Protein AF-A0A383CD16-F1 (afdb_monomer_lite)

Organism: NCBI:txid408172

pLDDT: mean 84.72, std 13.39, range [45.06, 94.94]

Secondary structure (DSSP, 8-state):
----PEEEEEETTTSHHHHHHHHHHHTSTTEEEEEEESS---S--TTTEEEEE--TT-GGGTTT-

Structure (mmCIF, N/CA/C/O backbone):
data_AF-A0A383CD16-F1
#
_entry.id   AF-A0A383CD16-F1
#
loop_
_atom_site.group_PDB
_atom_site.id
_atom_site.type_symbol
_atom_site.label_atom_id
_atom_site.label_alt_id
_atom_site.label_comp_id
_atom_site.label_asym_id
_atom_site.label_entity_id
_atom_site.label_seq_id
_atom_site.pdbx_PDB_ins_code
_atom_site.Cartn_x
_atom_site.Cartn_y
_atom_site.Cartn_z
_atom_site.occupancy
_atom_site.B_iso_or_equiv
_atom_site.auth_seq_id
_atom_site.auth_comp_id
_atom_site.auth_asym_id
_atom_site.auth_atom_id
_atom_site.pdbx_PDB_model_num
ATOM 1 N N . MET A 1 1 ? -22.705 -8.313 14.962 1.00 45.06 1 MET A N 1
ATOM 2 C CA . MET A 1 1 ? -21.639 -7.323 14.702 1.00 45.06 1 MET A CA 1
ATOM 3 C C . MET A 1 1 ? -21.217 -7.535 13.261 1.00 45.06 1 MET A C 1
ATOM 5 O O . MET A 1 1 ? -21.137 -8.686 12.864 1.00 45.06 1 MET A O 1
ATOM 9 N N . ASN A 1 2 ? -21.091 -6.484 12.448 1.00 55.06 2 ASN A N 1
ATOM 10 C CA . ASN A 1 2 ? -20.579 -6.651 11.086 1.00 55.06 2 ASN A CA 1
ATOM 11 C C . ASN A 1 2 ? -19.082 -6.951 11.202 1.00 55.06 2 ASN A C 1
ATOM 13 O O . ASN A 1 2 ? -18.307 -6.043 11.473 1.00 55.06 2 ASN A O 1
ATOM 17 N N . ASP A 1 3 ? -18.675 -8.201 10.990 1.00 68.75 3 ASP A N 1
ATOM 18 C CA . ASP A 1 3 ? -17.263 -8.624 10.958 1.00 68.75 3 ASP A CA 1
ATOM 19 C C . ASP A 1 3 ? -16.517 -8.132 9.697 1.00 68.75 3 ASP A C 1
ATOM 21 O O . ASP A 1 3 ? -15.461 -8.641 9.320 1.00 68.75 3 ASP A O 1
ATOM 25 N N . GLN A 1 4 ? -17.082 -7.152 8.991 1.00 81.06 4 GLN A N 1
ATOM 26 C CA . GLN A 1 4 ? -16.594 -6.685 7.706 1.00 81.06 4 GLN A CA 1
ATOM 27 C C . GLN A 1 4 ? -15.647 -5.502 7.919 1.00 81.06 4 GLN A C 1
ATOM 29 O O . GLN A 1 4 ? -16.082 -4.375 8.146 1.00 81.06 4 GLN A O 1
ATOM 34 N N . LYS A 1 5 ? -14.341 -5.773 7.855 1.00 85.88 5 LYS A N 1
ATOM 35 C CA . LYS A 1 5 ? -13.299 -4.741 7.919 1.00 85.88 5 LYS A CA 1
ATOM 36 C C . LYS A 1 5 ? -13.237 -3.933 6.624 1.00 85.88 5 LYS A C 1
ATOM 38 O O . LYS A 1 5 ? -13.363 -4.488 5.529 1.00 85.88 5 LYS A O 1
ATOM 43 N N . ASN A 1 6 ? -12.965 -2.640 6.746 1.00 92.69 6 ASN A N 1
ATOM 44 C CA . ASN A 1 6 ? -12.616 -1.784 5.620 1.00 92.69 6 ASN A CA 1
ATOM 45 C C . ASN A 1 6 ? -11.233 -2.180 5.092 1.00 92.69 6 ASN A C 1
ATOM 47 O O . ASN A 1 6 ? -10.309 -2.415 5.868 1.00 92.69 6 ASN A O 1
ATOM 51 N N . LYS A 1 7 ? -11.073 -2.258 3.771 1.00 92.94 7 LYS A N 1
ATOM 52 C CA . LYS A 1 7 ? -9.789 -2.600 3.148 1.00 92.94 7 LYS A CA 1
ATOM 53 C C . LYS A 1 7 ? -9.107 -1.350 2.618 1.00 92.94 7 LYS A C 1
ATOM 55 O O . LYS A 1 7 ? -9.762 -0.504 2.012 1.00 92.94 7 LYS A O 1
ATOM 60 N N . VAL A 1 8 ? -7.796 -1.263 2.808 1.00 94.94 8 VAL A N 1
ATOM 61 C CA . VAL A 1 8 ? -6.969 -0.179 2.270 1.00 94.94 8 VAL A CA 1
ATOM 62 C C . VAL A 1 8 ? -5.700 -0.739 1.643 1.00 94.94 8 VAL A C 1
ATOM 64 O O . VAL A 1 8 ? -5.074 -1.650 2.184 1.00 94.94 8 VAL A O 1
ATOM 67 N N . LEU A 1 9 ? -5.331 -0.167 0.500 1.00 94.19 9 LEU A N 1
ATOM 68 C CA . LEU A 1 9 ? -4.115 -0.480 -0.233 1.00 94.19 9 LEU A CA 1
ATOM 69 C C . LEU A 1 9 ? -3.174 0.727 -0.192 1.00 94.19 9 LEU A C 1
ATOM 71 O O . LEU A 1 9 ? -3.567 1.829 -0.575 1.00 94.19 9 LEU A O 1
ATOM 75 N N . ILE A 1 10 ? -1.935 0.525 0.253 1.00 94.81 10 ILE A N 1
ATOM 76 C CA . ILE A 1 10 ? -0.941 1.592 0.410 1.00 94.81 10 ILE A CA 1
ATOM 77 C C . ILE A 1 10 ? 0.215 1.347 -0.554 1.00 94.81 10 ILE A C 1
ATOM 79 O O . ILE A 1 10 ? 1.032 0.448 -0.362 1.00 94.81 10 ILE A O 1
ATOM 83 N N . ALA A 1 11 ? 0.312 2.179 -1.587 1.00 93.88 11 ALA A N 1
ATOM 84 C CA . ALA A 1 11 ? 1.470 2.208 -2.468 1.00 93.88 11 ALA A CA 1
ATOM 85 C C . ALA A 1 11 ? 2.704 2.785 -1.754 1.00 93.88 11 ALA A C 1
ATOM 87 O O . ALA A 1 11 ? 2.603 3.756 -1.004 1.00 93.88 11 ALA A O 1
ATOM 88 N N . GLY A 1 12 ? 3.884 2.208 -1.999 1.00 93.25 12 GLY A N 1
ATOM 89 C CA . GLY A 1 12 ? 5.127 2.678 -1.380 1.00 93.25 12 GLY A CA 1
ATOM 90 C C . GLY A 1 12 ? 5.166 2.455 0.135 1.00 93.25 12 GLY A C 1
ATOM 91 O O . GLY A 1 12 ? 5.766 3.251 0.857 1.00 93.25 12 GLY A O 1
ATOM 92 N N . ALA A 1 13 ? 4.545 1.376 0.619 1.00 93.50 13 ALA A N 1
ATOM 93 C CA . ALA A 1 13 ? 4.388 1.068 2.041 1.00 93.50 13 ALA A CA 1
ATOM 94 C C . ALA A 1 13 ? 5.721 0.866 2.787 1.00 93.50 13 ALA A C 1
ATOM 96 O O . ALA A 1 13 ? 5.780 1.029 4.000 1.00 93.50 13 ALA A O 1
ATOM 97 N N . SER A 1 14 ? 6.812 0.569 2.074 1.00 91.19 14 SER A N 1
ATOM 98 C CA . SER A 1 14 ? 8.164 0.497 2.648 1.00 91.19 14 SER A CA 1
ATOM 99 C C . SER A 1 14 ? 8.896 1.848 2.703 1.00 91.19 14 SER A C 1
ATOM 101 O O . SER A 1 14 ? 10.028 1.911 3.177 1.00 91.19 14 SER A O 1
ATOM 103 N N . GLY A 1 15 ? 8.315 2.917 2.151 1.00 91.75 15 GLY A N 1
ATOM 104 C CA . GLY A 1 15 ? 8.878 4.267 2.174 1.00 91.75 15 GLY A CA 1
ATOM 105 C C . GLY A 1 15 ? 8.596 4.998 3.488 1.00 91.75 15 GLY A C 1
ATOM 106 O O . GLY A 1 15 ? 7.817 4.533 4.317 1.00 91.75 15 GLY A O 1
ATOM 107 N N . ILE A 1 16 ? 9.193 6.184 3.657 1.00 91.75 16 ILE A N 1
ATOM 108 C CA . ILE A 1 16 ? 9.058 6.989 4.885 1.00 91.75 16 ILE A CA 1
ATOM 109 C C . ILE A 1 16 ? 7.578 7.243 5.193 1.00 91.75 16 ILE A C 1
ATOM 111 O O . ILE A 1 16 ? 7.084 6.809 6.223 1.00 91.75 16 ILE A O 1
ATOM 115 N N . SER A 1 17 ? 6.835 7.863 4.274 1.00 94.38 17 SER A N 1
ATOM 116 C CA . SER A 1 17 ? 5.414 8.154 4.503 1.00 94.38 17 SER A CA 1
ATOM 117 C C . SER A 1 17 ? 4.550 6.892 4.550 1.00 94.38 17 SER A C 1
ATOM 119 O O . SER A 1 17 ? 3.693 6.764 5.420 1.00 94.38 17 SER A O 1
ATOM 121 N N . GLY A 1 18 ? 4.781 5.948 3.632 1.00 93.62 18 GLY A N 1
ATOM 122 C CA . GLY A 1 18 ? 3.963 4.741 3.519 1.00 93.62 18 GLY A CA 1
ATOM 123 C C . GLY A 1 18 ? 4.035 3.852 4.759 1.00 93.62 18 GLY A C 1
ATOM 124 O O . GLY A 1 18 ? 3.010 3.325 5.183 1.00 93.62 18 GLY A O 1
ATOM 125 N N . SER A 1 19 ? 5.210 3.736 5.380 1.00 92.31 19 SER A N 1
ATOM 126 C CA . SER A 1 19 ? 5.398 2.905 6.576 1.00 92.31 19 SER A CA 1
ATOM 127 C C . SER A 1 19 ? 4.657 3.454 7.795 1.00 92.31 19 SER A C 1
ATOM 129 O O . SER A 1 19 ? 4.001 2.682 8.492 1.00 92.31 19 SER A O 1
ATOM 131 N N . TYR A 1 20 ? 4.671 4.775 8.003 1.00 93.44 20 TYR A N 1
ATOM 132 C CA . TYR A 1 20 ? 3.892 5.420 9.065 1.00 93.44 20 TYR A CA 1
ATOM 133 C C . TYR A 1 20 ? 2.385 5.217 8.877 1.00 93.44 20 TYR A C 1
ATOM 135 O O . TYR A 1 20 ? 1.708 4.800 9.810 1.00 93.44 20 TYR A O 1
ATOM 143 N N . ILE A 1 21 ? 1.860 5.454 7.669 1.00 94.38 21 ILE A N 1
ATOM 144 C CA . ILE A 1 21 ? 0.421 5.287 7.387 1.00 94.38 21 ILE A CA 1
ATOM 145 C C . ILE A 1 21 ? -0.000 3.824 7.570 1.00 94.38 21 ILE A C 1
ATOM 147 O O . ILE A 1 21 ? -1.061 3.546 8.123 1.00 94.38 21 ILE A O 1
ATOM 151 N N . THR A 1 22 ? 0.843 2.889 7.129 1.00 93.38 22 THR A N 1
ATOM 152 C CA . THR A 1 22 ? 0.598 1.450 7.269 1.00 93.38 22 THR A CA 1
ATOM 153 C C . THR A 1 22 ? 0.493 1.046 8.738 1.00 93.38 22 THR A C 1
ATOM 155 O O . THR A 1 22 ? -0.467 0.382 9.117 1.00 93.38 22 THR A O 1
ATOM 158 N N . GLN A 1 23 ? 1.443 1.481 9.573 1.00 91.50 23 GLN A N 1
ATOM 159 C CA . GLN A 1 23 ? 1.445 1.186 11.010 1.00 91.50 23 GLN A CA 1
ATOM 160 C C . GLN A 1 23 ? 0.246 1.810 11.729 1.00 91.50 23 GLN A C 1
ATOM 162 O O . GLN A 1 23 ? -0.406 1.136 12.523 1.00 91.50 23 GLN A O 1
ATOM 167 N N . GLU A 1 24 ? -0.068 3.066 11.415 1.00 93.50 24 GLU A N 1
ATOM 168 C CA . GLU A 1 24 ? -1.208 3.779 11.990 1.00 93.50 24 GLU A CA 1
ATOM 169 C C . GLU A 1 24 ? -2.523 3.058 11.669 1.00 93.50 24 GLU A C 1
ATOM 171 O O . GLU A 1 24 ? -3.283 2.719 12.575 1.00 93.50 24 GLU A O 1
ATOM 176 N N . LEU A 1 25 ? -2.770 2.739 10.393 1.00 93.50 25 LEU A N 1
ATOM 177 C CA . LEU A 1 25 ? -4.016 2.087 9.989 1.00 93.50 25 LEU A CA 1
ATOM 178 C C . LEU A 1 25 ? -4.140 0.656 10.514 1.00 93.50 25 LEU A C 1
ATOM 180 O O . LEU A 1 25 ? -5.245 0.224 10.833 1.00 93.50 25 LEU A O 1
ATOM 184 N N . ALA A 1 26 ? -3.026 -0.063 10.648 1.00 91.44 26 ALA A N 1
ATOM 185 C CA . ALA A 1 26 ? -3.027 -1.420 11.183 1.00 91.44 26 ALA A CA 1
ATOM 186 C C . ALA A 1 26 ? -3.334 -1.472 12.691 1.00 91.44 26 ALA A C 1
ATOM 188 O O . ALA A 1 26 ? -3.754 -2.514 13.192 1.00 91.44 26 ALA A O 1
ATOM 189 N N . SER A 1 27 ? -3.173 -0.355 13.412 1.00 91.62 27 SER A N 1
ATOM 190 C CA . SER A 1 27 ? -3.539 -0.254 14.831 1.00 91.62 27 SER A CA 1
ATOM 191 C C . SER A 1 27 ? -5.056 -0.220 15.070 1.00 91.62 27 SER A C 1
ATOM 193 O O . SER A 1 27 ? -5.521 -0.519 16.171 1.00 91.62 27 SER A O 1
ATOM 195 N N . TYR A 1 28 ? -5.842 0.096 14.037 1.00 91.00 28 TYR A N 1
ATOM 196 C CA . TYR A 1 28 ? -7.297 0.147 14.105 1.00 91.00 28 TYR A CA 1
ATOM 197 C C . TYR A 1 28 ? -7.915 -1.203 13.720 1.00 91.00 28 TYR A C 1
ATOM 199 O O . TYR A 1 28 ? -7.691 -1.727 12.629 1.00 91.00 28 TYR A O 1
ATOM 207 N N . SER A 1 29 ? -8.777 -1.748 14.585 1.00 88.94 29 SER A N 1
ATOM 208 C CA . SER A 1 29 ? -9.438 -3.049 14.381 1.00 88.94 29 SER A CA 1
ATOM 209 C C . SER A 1 29 ? -10.295 -3.128 13.118 1.00 88.94 29 SER A C 1
ATO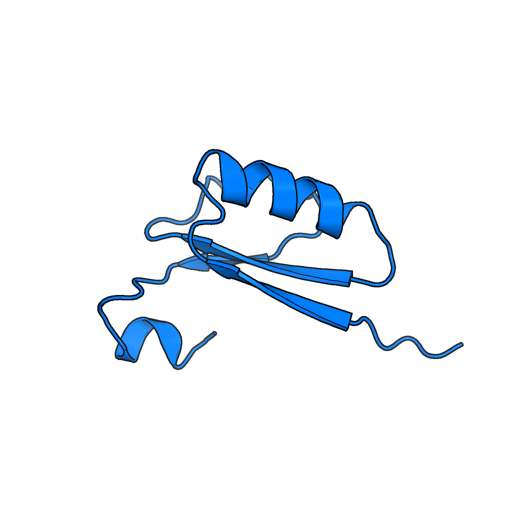M 211 O O . SER A 1 29 ? -10.480 -4.216 12.564 1.00 88.94 29 SER A O 1
ATOM 213 N N . ASP A 1 30 ? -10.797 -1.979 12.674 1.00 91.94 30 ASP A N 1
ATOM 214 C CA . ASP A 1 30 ? -11.772 -1.855 11.593 1.00 91.94 30 ASP A CA 1
ATOM 215 C C . ASP A 1 30 ? -11.122 -1.915 10.209 1.00 91.94 30 ASP A C 1
ATOM 217 O O . ASP A 1 30 ? -11.832 -1.988 9.205 1.00 91.94 30 ASP A O 1
ATOM 221 N N . TRP A 1 31 ? -9.786 -1.898 10.142 1.00 92.81 31 TRP A N 1
ATOM 222 C CA . TRP A 1 31 ? -9.032 -1.895 8.897 1.00 92.81 31 TRP A CA 1
ATOM 223 C C . TRP A 1 31 ? -8.312 -3.222 8.646 1.00 92.81 31 TRP A C 1
ATOM 225 O O . TRP A 1 31 ? -7.765 -3.868 9.540 1.00 92.81 31 TRP A O 1
ATOM 235 N N . GLN A 1 32 ? -8.304 -3.627 7.380 1.00 92.12 32 GLN A N 1
ATOM 236 C CA . GLN A 1 32 ? -7.382 -4.600 6.814 1.00 92.12 32 GLN A CA 1
ATOM 237 C C . GLN A 1 32 ? -6.423 -3.839 5.894 1.00 92.12 32 GLN A C 1
ATOM 239 O O . GLN A 1 32 ? -6.835 -3.319 4.853 1.00 92.12 32 GLN A O 1
ATOM 244 N N . VAL A 1 33 ? -5.153 -3.770 6.287 1.00 93.19 33 VAL A N 1
ATOM 245 C CA . VAL A 1 33 ? -4.132 -2.980 5.592 1.00 93.19 33 VAL A CA 1
ATOM 246 C C . VAL A 1 33 ? -3.295 -3.870 4.683 1.00 93.19 33 VAL A C 1
ATOM 248 O O . VAL A 1 33 ? -2.755 -4.890 5.121 1.00 93.19 33 VAL A O 1
ATOM 251 N N . ILE A 1 34 ? -3.179 -3.465 3.419 1.00 92.94 34 ILE A N 1
ATOM 252 C CA . ILE A 1 34 ? -2.348 -4.119 2.410 1.00 92.94 34 ILE A CA 1
ATOM 253 C C . ILE A 1 34 ? -1.291 -3.116 1.937 1.00 92.94 34 ILE A C 1
ATOM 255 O O . ILE A 1 34 ? -1.614 -2.074 1.367 1.00 92.94 34 ILE A O 1
ATOM 259 N N . GLY A 1 35 ? -0.019 -3.410 2.188 1.00 92.81 35 GLY A N 1
ATOM 260 C CA . GLY A 1 35 ? 1.110 -2.577 1.786 1.00 92.81 35 GLY A CA 1
ATOM 261 C C . GLY A 1 35 ? 1.763 -3.081 0.503 1.00 92.81 35 GLY A C 1
ATOM 262 O O . GLY A 1 35 ? 2.111 -4.255 0.407 1.00 92.81 35 GLY A O 1
ATOM 263 N N . LEU A 1 36 ? 1.992 -2.192 -0.465 1.00 93.38 36 LEU A N 1
ATOM 264 C CA . LEU A 1 36 ? 2.749 -2.491 -1.680 1.00 93.38 36 LEU A CA 1
ATOM 265 C C . LEU A 1 36 ? 4.174 -1.958 -1.595 1.00 93.38 36 LEU A C 1
ATOM 267 O O . LEU A 1 36 ? 4.405 -0.773 -1.328 1.00 93.38 36 LEU A O 1
ATOM 271 N N . ALA A 1 37 ? 5.133 -2.824 -1.900 1.00 92.12 37 ALA A N 1
ATOM 272 C CA . ALA A 1 37 ? 6.539 -2.472 -2.043 1.00 92.12 37 ALA A CA 1
ATOM 273 C C . ALA A 1 37 ? 7.178 -3.302 -3.162 1.00 92.12 37 ALA A C 1
ATOM 275 O O . ALA A 1 37 ? 6.732 -4.404 -3.448 1.0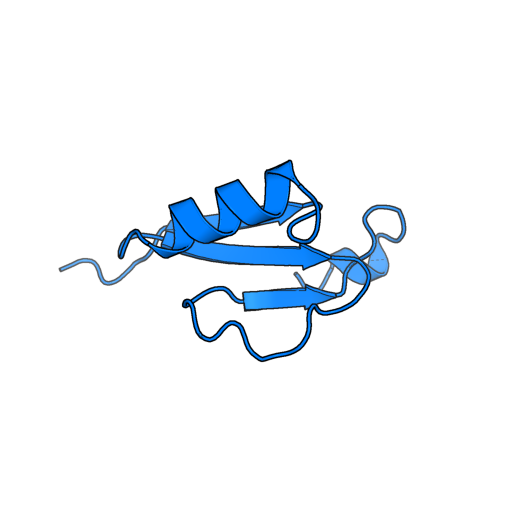0 92.12 37 ALA A O 1
ATOM 276 N N . ARG A 1 38 ? 8.261 -2.814 -3.778 1.00 91.12 38 ARG A N 1
ATOM 277 C CA . ARG A 1 38 ? 8.951 -3.569 -4.846 1.00 91.12 38 ARG A CA 1
ATOM 278 C C . ARG A 1 38 ? 9.605 -4.85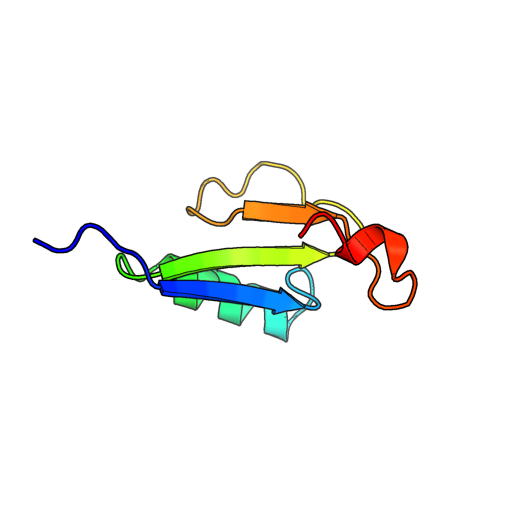6 -4.338 1.00 91.12 38 ARG A C 1
ATOM 280 O O . ARG A 1 38 ? 9.694 -5.839 -5.060 1.00 91.12 38 ARG A O 1
ATOM 287 N N . THR A 1 39 ? 10.065 -4.845 -3.094 1.00 84.12 39 THR A N 1
ATOM 288 C CA . THR A 1 39 ? 10.631 -6.004 -2.400 1.00 84.12 39 THR A CA 1
ATOM 289 C C . THR A 1 39 ? 9.879 -6.184 -1.098 1.00 84.12 39 THR A C 1
ATOM 291 O O . THR A 1 39 ? 9.676 -5.194 -0.392 1.00 84.12 39 THR A O 1
ATOM 294 N N . ASN A 1 40 ? 9.495 -7.419 -0.772 1.00 74.12 40 ASN A N 1
ATOM 295 C CA . ASN A 1 40 ? 8.802 -7.692 0.481 1.00 74.12 40 ASN A CA 1
ATOM 296 C C . ASN A 1 40 ? 9.705 -7.260 1.652 1.00 74.12 40 ASN A C 1
ATOM 298 O O . ASN A 1 40 ? 10.835 -7.762 1.742 1.00 74.12 40 ASN A O 1
ATOM 302 N N . PRO A 1 41 ? 9.289 -6.307 2.507 1.00 65.94 41 PRO A N 1
ATOM 303 C CA . PRO A 1 41 ? 10.028 -6.043 3.732 1.00 65.94 41 PRO A CA 1
ATOM 304 C C . PRO A 1 41 ? 10.110 -7.352 4.529 1.00 65.94 41 PRO A C 1
ATOM 306 O O . PRO A 1 41 ? 9.186 -8.163 4.489 1.00 65.94 41 PRO A O 1
ATOM 309 N N . ARG A 1 42 ? 11.253 -7.614 5.178 1.00 59.12 42 ARG A N 1
ATOM 310 C CA . ARG A 1 42 ? 11.471 -8.854 5.946 1.00 59.12 42 ARG A CA 1
ATOM 311 C C . ARG A 1 42 ? 10.248 -9.161 6.820 1.00 59.12 42 ARG A C 1
ATOM 313 O O . ARG A 1 42 ? 9.702 -8.255 7.445 1.00 59.12 42 ARG A O 1
ATOM 320 N N . ALA A 1 43 ? 9.855 -10.435 6.827 1.00 52.81 43 ALA A N 1
ATOM 321 C CA . ALA A 1 43 ? 8.604 -10.994 7.349 1.00 52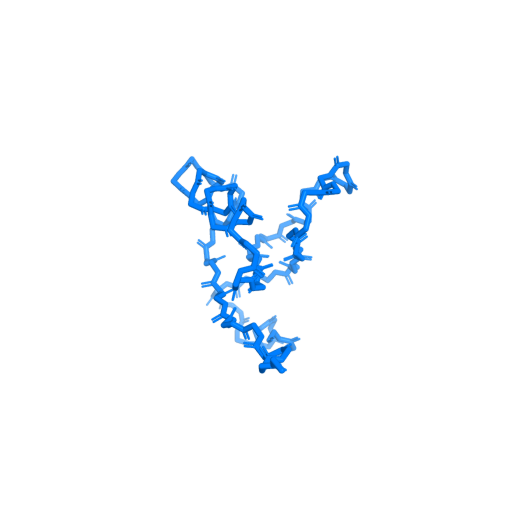.81 43 ALA A CA 1
ATOM 322 C C . ALA A 1 43 ? 8.365 -10.830 8.868 1.00 52.81 43 ALA A C 1
ATOM 324 O O . ALA A 1 43 ? 7.501 -11.493 9.426 1.00 52.81 43 ALA A O 1
ATOM 325 N N . ASP A 1 44 ? 9.091 -9.937 9.537 1.00 49.44 44 ASP A N 1
ATOM 326 C CA . ASP A 1 44 ? 9.061 -9.762 10.989 1.00 49.44 44 ASP A CA 1
ATOM 327 C C . ASP A 1 44 ? 7.982 -8.759 11.447 1.00 49.44 44 ASP A C 1
ATOM 329 O O . ASP A 1 44 ? 7.944 -8.373 12.612 1.00 49.44 44 ASP A O 1
ATOM 333 N N . SER A 1 45 ? 7.104 -8.299 10.548 1.00 52.16 45 SER A N 1
ATOM 334 C CA . SER A 1 45 ? 6.036 -7.346 10.880 1.00 52.16 45 SER A CA 1
ATOM 335 C C . SER A 1 45 ? 4.692 -8.052 11.032 1.00 52.16 45 SER A C 1
ATOM 337 O O . SER A 1 45 ? 3.780 -7.887 10.228 1.00 52.16 45 SER A O 1
ATOM 339 N N . ASP A 1 46 ? 4.557 -8.802 12.125 1.00 56.09 46 ASP A N 1
ATOM 340 C CA . ASP A 1 46 ? 3.317 -9.457 12.577 1.00 56.09 46 ASP A CA 1
ATOM 341 C C . ASP A 1 46 ? 2.277 -8.442 13.123 1.00 56.09 46 ASP A C 1
ATOM 343 O O . ASP A 1 46 ? 1.504 -8.705 14.040 1.00 56.09 46 ASP A O 1
ATOM 347 N N . ASN A 1 47 ? 2.259 -7.229 12.559 1.00 63.22 47 ASN A N 1
ATOM 348 C CA . ASN A 1 47 ? 1.453 -6.090 13.007 1.00 63.22 47 ASN A CA 1
ATOM 349 C C . ASN A 1 47 ? 0.076 -6.049 12.318 1.00 63.22 47 ASN A C 1
ATOM 351 O O . ASN A 1 47 ? -0.512 -4.983 12.178 1.00 63.22 47 ASN A O 1
ATOM 355 N N . GLY A 1 48 ? -0.419 -7.177 11.800 1.00 72.06 48 GLY A N 1
ATOM 356 C CA . GLY A 1 48 ? -1.707 -7.236 11.096 1.00 72.06 48 GLY A CA 1
ATOM 357 C C . GLY A 1 48 ? -1.728 -6.594 9.698 1.00 72.06 48 GLY A C 1
ATOM 358 O O . GLY A 1 48 ? -2.806 -6.400 9.137 1.00 72.06 48 GLY A O 1
ATOM 359 N N . THR A 1 49 ? -0.562 -6.282 9.117 1.00 81.25 49 THR A N 1
ATOM 360 C CA . THR A 1 49 ? -0.431 -5.775 7.738 1.00 81.25 49 THR A CA 1
ATOM 361 C C . THR A 1 49 ? -0.018 -6.892 6.783 1.00 81.25 49 THR A C 1
ATOM 363 O O . THR A 1 49 ? 0.966 -7.586 7.027 1.00 81.25 49 THR A O 1
ATOM 366 N N . LEU A 1 50 ? -0.709 -7.018 5.649 1.00 88.19 50 LEU A N 1
ATOM 367 C CA . LEU A 1 50 ? -0.276 -7.870 4.540 1.00 88.19 50 LEU A CA 1
ATOM 368 C C . LEU A 1 50 ? 0.634 -7.072 3.599 1.00 88.19 50 LEU A C 1
ATOM 370 O O . LEU A 1 50 ? 0.189 -6.090 3.013 1.00 88.19 50 LEU A O 1
ATOM 374 N N . PHE A 1 51 ? 1.882 -7.496 3.406 1.00 89.00 51 PHE A N 1
ATOM 375 C CA . PHE A 1 51 ? 2.756 -6.909 2.386 1.00 89.00 51 PHE A CA 1
ATOM 376 C C . PHE A 1 51 ? 2.750 -7.737 1.103 1.00 89.00 51 PHE A C 1
ATOM 378 O O . PHE A 1 51 ? 2.971 -8.948 1.134 1.00 89.00 51 PHE A O 1
ATOM 385 N N . LEU A 1 52 ? 2.536 -7.065 -0.029 1.00 89.94 52 LEU A N 1
ATOM 386 C CA . LEU A 1 52 ? 2.607 -7.653 -1.363 1.00 89.94 52 LEU A CA 1
ATOM 387 C C . LEU A 1 52 ? 3.728 -6.993 -2.166 1.00 89.94 52 LEU A C 1
ATOM 389 O O . LEU A 1 52 ? 3.915 -5.771 -2.147 1.00 89.94 52 LEU A O 1
ATOM 393 N N . ALA A 1 53 ? 4.485 -7.829 -2.875 1.00 91.12 53 ALA A N 1
ATOM 394 C CA . ALA A 1 53 ? 5.515 -7.367 -3.787 1.00 91.12 53 ALA A CA 1
ATOM 395 C C . ALA A 1 53 ? 4.863 -6.894 -5.094 1.00 91.12 53 ALA A C 1
ATOM 397 O O . ALA A 1 53 ? 4.276 -7.703 -5.806 1.00 91.12 53 ALA A O 1
ATOM 398 N N . ALA A 1 54 ? 4.972 -5.604 -5.409 1.00 91.62 54 ALA A N 1
ATOM 399 C CA . ALA A 1 54 ? 4.425 -5.028 -6.633 1.00 91.62 54 ALA A CA 1
ATOM 400 C C . ALA A 1 54 ? 5.263 -3.844 -7.133 1.00 91.62 54 ALA A C 1
ATOM 402 O O . ALA A 1 54 ? 5.856 -3.092 -6.350 1.00 91.62 54 ALA A O 1
ATOM 403 N N . ASP A 1 55 ? 5.276 -3.660 -8.450 1.00 90.88 55 ASP A N 1
ATOM 404 C CA . ASP A 1 55 ? 5.866 -2.510 -9.124 1.00 90.88 55 ASP A CA 1
ATOM 405 C C . ASP A 1 55 ? 4.769 -1.742 -9.867 1.00 90.88 55 ASP A C 1
ATOM 407 O O . ASP A 1 55 ? 4.163 -2.235 -10.815 1.00 90.88 55 ASP A O 1
ATOM 411 N N . MET A 1 56 ? 4.531 -0.497 -9.454 1.00 90.81 56 MET A N 1
ATOM 412 C CA . MET A 1 56 ? 3.500 0.358 -10.046 1.00 90.81 56 MET A CA 1
ATOM 413 C C . MET A 1 56 ? 3.729 0.672 -11.530 1.00 90.81 56 MET A C 1
ATOM 415 O O . MET A 1 56 ? 2.795 1.097 -12.207 1.00 90.81 56 MET A O 1
ATOM 419 N N . LEU A 1 57 ? 4.953 0.494 -12.032 1.00 93.62 57 LEU A N 1
ATOM 420 C CA . LEU A 1 57 ? 5.288 0.676 -13.445 1.00 93.62 57 LEU A CA 1
ATOM 421 C C . LEU A 1 57 ? 5.130 -0.614 -14.262 1.00 93.62 57 LEU A C 1
ATOM 423 O O . LEU A 1 57 ? 5.246 -0.575 -15.485 1.00 93.62 57 LEU A O 1
ATOM 427 N N . ASN A 1 58 ? 4.853 -1.744 -13.607 1.00 92.69 58 ASN A N 1
ATOM 428 C CA . ASN A 1 58 ? 4.596 -3.031 -14.237 1.00 92.69 58 ASN A CA 1
ATOM 429 C C . ASN A 1 58 ? 3.155 -3.490 -13.931 1.00 92.69 58 ASN A C 1
ATOM 431 O O . ASN A 1 58 ? 2.929 -4.131 -12.899 1.00 92.69 58 ASN A O 1
ATOM 435 N N . PRO A 1 59 ? 2.179 -3.208 -14.817 1.00 89.62 59 PRO A N 1
ATOM 436 C CA . PRO A 1 59 ? 0.763 -3.512 -14.592 1.00 89.62 59 PRO A CA 1
ATOM 437 C C . PRO A 1 59 ? 0.487 -4.973 -14.226 1.00 89.62 59 PRO A C 1
ATOM 439 O O . PRO A 1 59 ? -0.315 -5.239 -13.338 1.00 89.62 59 PRO A O 1
ATOM 442 N N . SER A 1 60 ? 1.217 -5.918 -14.824 1.00 90.62 60 SER A N 1
ATOM 443 C CA . SER A 1 60 ? 1.064 -7.351 -14.545 1.00 90.62 60 SER A CA 1
ATOM 444 C C . SER A 1 60 ? 1.390 -7.726 -13.095 1.00 90.62 60 SER A C 1
ATOM 446 O O . SER A 1 60 ? 0.930 -8.753 -12.606 1.00 90.62 60 SER A O 1
ATOM 448 N N . SER A 1 61 ? 2.170 -6.903 -12.387 1.00 88.12 61 SER A N 1
ATOM 449 C CA . SER A 1 61 ? 2.447 -7.101 -10.958 1.00 88.12 61 SER A CA 1
ATOM 450 C C . SER A 1 61 ? 1.332 -6.587 -10.038 1.00 88.12 61 SER A C 1
ATOM 452 O O . SER A 1 61 ? 1.313 -6.936 -8.862 1.00 88.12 61 SER A O 1
ATOM 454 N N . LEU A 1 62 ? 0.402 -5.778 -10.559 1.00 87.62 62 LEU A N 1
ATOM 455 C CA . LEU A 1 62 ? -0.723 -5.208 -9.812 1.00 87.62 62 LEU A CA 1
ATOM 456 C C . LEU A 1 62 ? -2.011 -6.019 -9.967 1.00 87.62 62 LEU A C 1
ATOM 458 O O . LEU A 1 62 ? -2.885 -5.927 -9.118 1.00 87.62 62 LEU A O 1
ATOM 462 N N . GLU A 1 63 ? -2.136 -6.825 -11.022 1.00 85.69 63 GLU A N 1
ATOM 463 C CA . GLU A 1 63 ? -3.337 -7.638 -11.284 1.00 85.69 63 GLU A CA 1
ATOM 464 C C . GLU A 1 63 ? -3.641 -8.665 -10.178 1.00 85.69 63 GLU A C 1
ATOM 466 O O . GLU A 1 63 ? -4.753 -9.180 -10.099 1.00 85.69 63 GLU A O 1
ATOM 471 N N . GLN A 1 64 ? -2.654 -8.974 -9.336 1.00 71.00 64 GLN A N 1
ATOM 472 C CA . GLN A 1 64 ? -2.737 -9.975 -8.267 1.00 71.00 64 GLN A CA 1
ATOM 473 C C . GLN A 1 64 ? -2.980 -9.363 -6.876 1.00 71.00 64 GLN A C 1
ATOM 475 O O . GLN A 1 64 ? -2.987 -10.097 -5.886 1.00 71.00 64 GLN A O 1
ATOM 480 N N . VAL A 1 65 ? -3.125 -8.037 -6.803 1.00 69.75 65 VAL A N 1
ATOM 481 C CA . VAL A 1 65 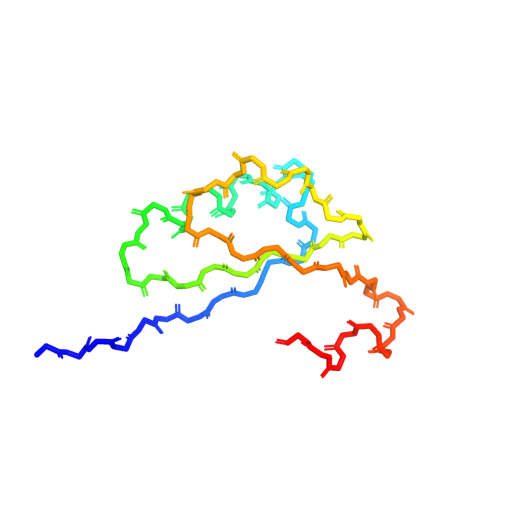? -3.301 -7.247 -5.574 1.00 69.75 65 VAL A CA 1
ATOM 482 C C . VA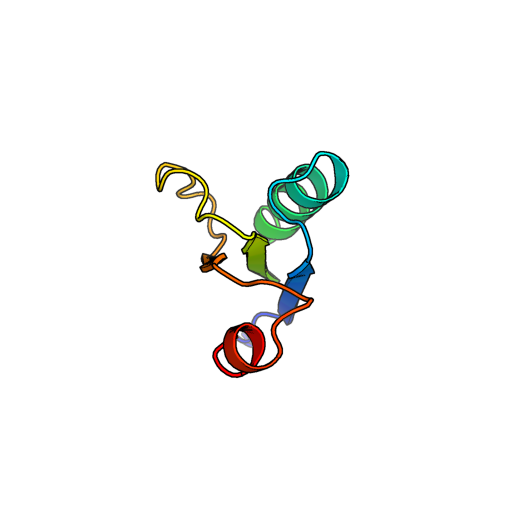L A 1 65 ? -4.779 -6.964 -5.336 1.00 69.75 65 VAL A C 1
ATOM 484 O O . VAL A 1 65 ? -5.263 -7.307 -4.234 1.00 69.75 65 VAL A O 1
#

InterPro domains:
  IPR001509 NAD-dependent epimerase/dehydratase [PF01370] (8-65)
  IPR036291 NAD(P)-binding domain superfamily [SSF51735] (3-64)

Foldseek 3Di:
DPQAADEDEFEPCVDPVNVVVQLVQLVDSRYQAEYEDCDFDPPPCPSNYHYAHADPVDVVRVVVD

Radius of gyration: 12.03 Å; chains: 1; bounding box: 33×19×29 Å

Sequence (65 aa):
MNDQKNKVLIAGASGISGSYITQELASYSDWQVIGLARTNPRADSDNGTLFLAADMLNPSSLEQV